Protein AF-A0A3N5EDP6-F1 (afdb_monomer)

pLDDT: mean 88.63, std 12.21, range [53.16, 98.19]

Sequence (52 aa):
ARYAGQRILVVNIDDYAYLVPFVEGEGEVFLKTIIPSRKATNIYLRRRRENG

Structure (mmCIF, N/CA/C/O backbone):
data_AF-A0A3N5EDP6-F1
#
_entry.id   AF-A0A3N5EDP6-F1
#
loop_
_atom_site.group_PDB
_atom_site.id
_atom_site.type_symbol
_atom_site.label_atom_id
_atom_site.label_alt_id
_atom_site.label_comp_id
_atom_site.label_asym_id
_atom_site.label_entity_id
_atom_site.label_seq_id
_atom_site.pdbx_PDB_ins_code
_atom_site.Cartn_x
_atom_site.Cartn_y
_atom_site.Cartn_z
_atom_site.occupancy
_atom_site.B_iso_or_equiv
_atom_site.auth_seq_id
_atom_site.auth_comp_id
_atom_site.auth_asym_id
_atom_site.auth_atom_id
_atom_site.pdbx_PDB_model_num
ATOM 1 N N . ALA A 1 1 ? 0.293 14.238 17.562 1.00 57.03 1 ALA A N 1
ATOM 2 C CA . ALA A 1 1 ? 1.011 13.184 16.810 1.00 57.03 1 ALA A CA 1
ATOM 3 C C . ALA A 1 1 ? 0.306 12.971 15.471 1.00 57.03 1 ALA A C 1
ATOM 5 O O . ALA A 1 1 ? -0.882 12.692 15.483 1.00 57.03 1 ALA A O 1
ATOM 6 N N . ARG A 1 2 ? 0.970 13.166 14.321 1.00 61.81 2 ARG A N 1
ATOM 7 C CA . ARG A 1 2 ? 0.282 13.281 13.012 1.00 61.81 2 ARG A CA 1
ATOM 8 C C . ARG A 1 2 ? -0.308 11.962 12.466 1.00 61.81 2 ARG A C 1
ATOM 10 O O . ARG A 1 2 ? -1.024 12.011 11.476 1.00 61.81 2 ARG A O 1
ATOM 17 N N . TYR A 1 3 ? -0.061 10.813 13.109 1.00 65.12 3 TYR A N 1
ATOM 18 C CA . TYR A 1 3 ? -0.489 9.484 12.630 1.00 65.12 3 TYR A CA 1
ATOM 19 C C . TYR A 1 3 ? -0.746 8.467 13.763 1.00 65.12 3 TYR A C 1
ATOM 21 O O . TYR A 1 3 ? -0.394 7.296 13.632 1.00 65.12 3 TYR A O 1
ATOM 29 N N . ALA A 1 4 ? -1.293 8.897 14.905 1.00 75.56 4 ALA A N 1
ATOM 30 C CA . ALA A 1 4 ? -1.609 7.961 15.989 1.00 75.56 4 ALA A CA 1
ATOM 31 C C . ALA A 1 4 ? -2.619 6.901 15.503 1.00 75.56 4 ALA A C 1
ATOM 33 O O . ALA A 1 4 ? -3.629 7.253 14.901 1.00 75.56 4 ALA A O 1
ATOM 34 N N . GLY A 1 5 ? -2.317 5.616 15.716 1.00 80.94 5 GLY A N 1
ATOM 35 C CA . GLY A 1 5 ? -3.195 4.502 15.330 1.00 80.94 5 GLY A CA 1
ATOM 36 C C . GLY A 1 5 ? -3.152 4.087 13.853 1.00 80.94 5 GLY A C 1
ATOM 37 O O . GLY A 1 5 ? -3.898 3.194 13.464 1.00 80.94 5 GLY A O 1
ATOM 38 N N . GLN A 1 6 ? -2.285 4.681 13.022 1.00 88.06 6 GLN A N 1
ATOM 39 C CA . GLN A 1 6 ? -2.171 4.270 11.620 1.00 88.06 6 GLN A CA 1
ATOM 40 C C . GLN A 1 6 ? -1.362 2.976 11.467 1.00 88.06 6 GLN A C 1
ATOM 42 O O . GLN A 1 6 ? -0.230 2.872 11.942 1.00 88.06 6 GLN A O 1
ATOM 47 N N . ARG A 1 7 ? -1.920 2.019 10.727 1.00 92.88 7 ARG A N 1
ATOM 48 C CA . ARG A 1 7 ? -1.288 0.756 10.320 1.00 92.88 7 ARG A CA 1
ATOM 49 C C . ARG A 1 7 ? -1.214 0.675 8.793 1.00 92.88 7 ARG A C 1
ATOM 51 O O . ARG A 1 7 ? -1.740 1.541 8.095 1.00 92.88 7 ARG A O 1
ATOM 58 N N . ILE A 1 8 ? -0.514 -0.327 8.261 1.00 94.94 8 ILE A N 1
ATOM 59 C CA . ILE A 1 8 ? -0.373 -0.553 6.814 1.00 94.94 8 ILE A CA 1
ATOM 60 C C . ILE A 1 8 ? -0.715 -2.010 6.500 1.00 94.94 8 ILE A C 1
ATOM 62 O O . ILE A 1 8 ? -0.108 -2.914 7.071 1.00 94.94 8 ILE A O 1
ATOM 66 N N . LEU A 1 9 ? -1.642 -2.231 5.568 1.00 95.56 9 LEU A N 1
ATOM 67 C CA . LEU A 1 9 ? -1.849 -3.531 4.927 1.00 95.56 9 LEU A CA 1
ATOM 68 C C . LEU A 1 9 ? -0.920 -3.662 3.721 1.00 95.56 9 LEU A C 1
ATOM 70 O O . LEU A 1 9 ? -0.730 -2.703 2.973 1.00 95.56 9 LEU A O 1
ATOM 74 N N . VAL A 1 10 ? -0.374 -4.859 3.510 1.00 96.38 10 VAL A N 1
ATOM 75 C CA . VAL A 1 10 ? 0.314 -5.225 2.267 1.00 96.38 10 VAL A CA 1
ATOM 76 C C . VAL A 1 10 ? -0.616 -6.143 1.486 1.00 96.38 10 VAL A C 1
ATOM 78 O O . VAL A 1 10 ? -0.869 -7.267 1.912 1.00 96.38 10 VAL A O 1
ATOM 81 N N . VAL A 1 11 ? -1.128 -5.662 0.359 1.00 96.25 11 VAL A N 1
ATOM 82 C CA . VAL A 1 11 ? -2.082 -6.392 -0.484 1.00 96.25 11 VAL A CA 1
ATOM 83 C C . VAL A 1 11 ? -1.381 -6.823 -1.767 1.00 96.25 11 VAL A C 1
ATOM 85 O O . VAL A 1 11 ? -0.720 -6.005 -2.407 1.00 96.25 11 VAL A O 1
ATOM 88 N N . ASN A 1 12 ? -1.496 -8.101 -2.130 1.00 96.38 12 ASN A N 1
ATOM 89 C CA . ASN A 1 12 ? -1.054 -8.596 -3.433 1.00 96.38 12 ASN A CA 1
ATOM 90 C C . ASN A 1 12 ? -2.181 -8.398 -4.452 1.00 96.38 12 ASN A C 1
ATOM 92 O O . ASN A 1 12 ? -3.260 -8.955 -4.260 1.00 96.38 12 ASN A O 1
ATOM 96 N N . ILE A 1 13 ? -1.921 -7.640 -5.514 1.00 96.00 13 ILE A N 1
ATOM 97 C CA . ILE A 1 13 ? -2.813 -7.505 -6.669 1.00 96.00 13 ILE A CA 1
ATOM 98 C C . ILE A 1 13 ? -1.957 -7.775 -7.903 1.00 96.00 13 ILE A C 1
ATOM 100 O O . ILE A 1 13 ? -0.964 -7.079 -8.110 1.00 96.00 13 ILE A O 1
ATOM 104 N N . ASP A 1 14 ? -2.306 -8.808 -8.671 1.00 95.44 14 ASP A N 1
ATOM 105 C CA . ASP A 1 14 ? -1.599 -9.223 -9.891 1.00 95.44 14 ASP A CA 1
ATOM 106 C C . ASP A 1 14 ? -0.067 -9.273 -9.733 1.00 95.44 14 ASP A C 1
ATOM 108 O O . ASP A 1 14 ? 0.695 -8.706 -10.515 1.00 95.44 14 ASP A O 1
ATOM 112 N N . ASP A 1 15 ? 0.395 -9.942 -8.673 1.00 94.19 15 ASP A N 1
ATOM 113 C CA . ASP A 1 15 ? 1.814 -10.129 -8.334 1.00 94.19 15 ASP A CA 1
ATOM 114 C C . ASP A 1 15 ? 2.600 -8.852 -8.026 1.00 94.19 15 ASP A C 1
ATOM 116 O O . ASP A 1 15 ? 3.840 -8.840 -7.991 1.00 94.19 15 ASP A O 1
ATOM 120 N N . TYR A 1 16 ? 1.884 -7.781 -7.707 1.00 97.25 16 TYR A N 1
ATOM 121 C CA . TYR A 1 16 ? 2.457 -6.533 -7.258 1.00 97.25 16 TYR A CA 1
ATOM 122 C C . TYR A 1 16 ? 1.908 -6.151 -5.883 1.00 97.25 16 TYR A C 1
ATOM 124 O O . TYR A 1 16 ? 0.710 -6.214 -5.615 1.00 97.25 16 TYR A O 1
ATOM 132 N N . ALA A 1 17 ? 2.801 -5.768 -4.970 1.00 98.12 17 ALA A N 1
ATOM 133 C CA . ALA A 1 17 ? 2.410 -5.392 -3.623 1.00 98.12 17 ALA A CA 1
ATOM 134 C C . ALA A 1 17 ? 1.994 -3.921 -3.560 1.00 98.12 17 ALA A C 1
ATOM 136 O O . ALA A 1 17 ? 2.734 -3.019 -3.974 1.00 98.12 17 ALA A O 1
ATOM 137 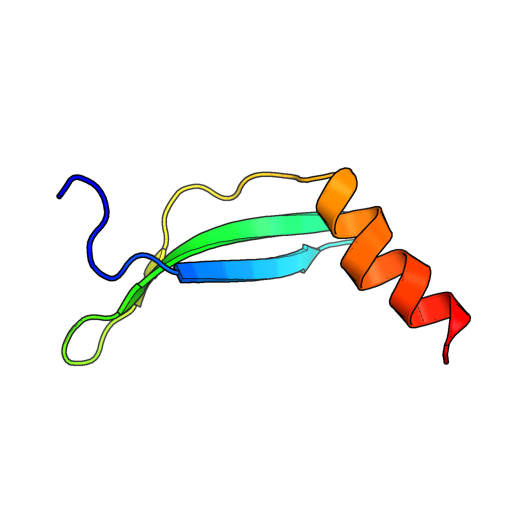N N . TYR A 1 18 ? 0.846 -3.687 -2.938 1.00 98.19 18 TYR A N 1
ATOM 138 C CA . TYR A 1 18 ? 0.306 -2.372 -2.634 1.00 98.19 18 TYR A CA 1
ATOM 139 C C . TYR A 1 18 ? 0.277 -2.177 -1.121 1.00 98.19 18 TYR A C 1
ATOM 141 O O . TYR A 1 18 ? -0.172 -3.045 -0.374 1.00 98.19 18 TYR A O 1
ATOM 149 N N . LEU A 1 19 ? 0.778 -1.031 -0.668 1.00 97.81 19 LEU A N 1
ATOM 150 C CA . LEU A 1 19 ? 0.689 -0.597 0.718 1.00 97.81 19 LEU A CA 1
ATOM 151 C C . LEU A 1 19 ? -0.593 0.207 0.888 1.00 97.81 19 LEU A C 1
ATOM 153 O O . LEU A 1 19 ? -0.788 1.202 0.192 1.00 97.81 19 LEU A O 1
ATOM 157 N N . VAL A 1 20 ? -1.445 -0.201 1.820 1.00 96.75 20 VAL A N 1
ATOM 158 C CA . VAL A 1 20 ? -2.708 0.480 2.106 1.00 96.75 20 VAL A CA 1
ATOM 159 C C . VAL A 1 20 ? -2.671 0.962 3.551 1.00 96.75 20 VAL A C 1
ATOM 161 O O . VAL A 1 20 ? -2.855 0.157 4.467 1.00 96.75 20 VAL A O 1
ATOM 164 N N . PRO A 1 21 ? -2.368 2.250 3.795 1.00 96.12 21 PRO A N 1
ATOM 165 C CA . PRO A 1 21 ? -2.466 2.812 5.129 1.00 96.12 21 PRO A CA 1
ATOM 166 C C . PRO A 1 21 ? -3.922 2.804 5.589 1.00 96.12 21 PRO A C 1
ATOM 168 O O . PRO 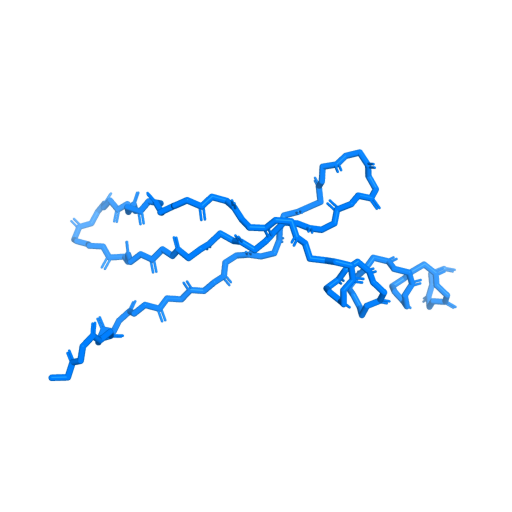A 1 21 ? -4.819 3.142 4.816 1.00 96.12 21 PRO A O 1
ATOM 171 N N . PHE A 1 22 ? -4.149 2.467 6.850 1.00 94.81 22 PHE A N 1
ATOM 172 C CA . PHE A 1 22 ? -5.485 2.439 7.427 1.00 94.81 22 PHE A CA 1
ATOM 173 C C . PHE A 1 22 ? -5.473 2.801 8.908 1.00 94.81 22 PHE A C 1
ATOM 175 O O . PHE A 1 22 ? -4.428 2.756 9.562 1.00 94.81 22 PHE A O 1
ATOM 182 N N . VAL A 1 23 ? -6.638 3.181 9.421 1.00 93.69 23 VAL A N 1
ATOM 183 C CA . VAL A 1 23 ? -6.883 3.401 10.850 1.00 93.69 23 VAL A CA 1
ATOM 184 C C . VAL A 1 23 ? -8.105 2.575 11.247 1.00 93.69 23 VAL A C 1
ATOM 186 O O . VAL A 1 23 ? -9.098 2.563 10.518 1.00 93.69 23 VAL A O 1
ATOM 189 N N . GLU 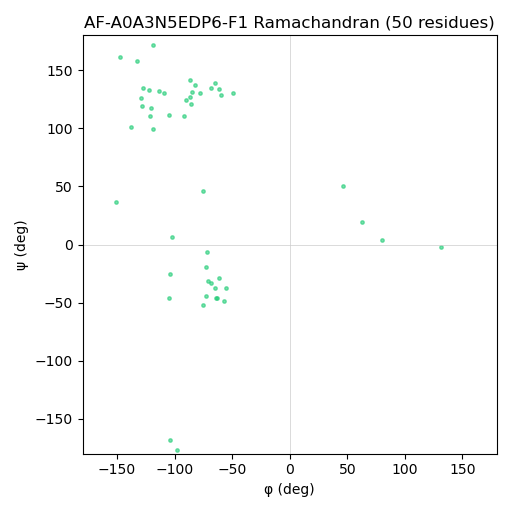A 1 24 ? -8.007 1.869 12.373 1.00 90.75 24 GLU A N 1
ATOM 190 C CA . GL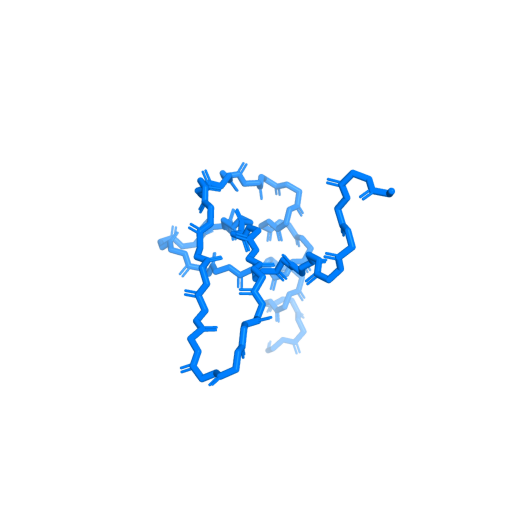U A 1 24 ? -9.118 1.133 12.994 1.00 90.75 24 GLU A CA 1
ATOM 191 C C . GLU A 1 24 ? -9.897 2.081 13.918 1.00 90.75 24 GLU A C 1
ATOM 193 O O . GLU A 1 24 ? -9.296 2.746 14.765 1.00 90.75 24 GLU A O 1
ATOM 198 N N . GLY A 1 25 ? -11.214 2.161 13.730 1.00 86.19 25 GLY A N 1
ATOM 199 C CA . GLY A 1 25 ? -12.158 2.829 14.629 1.00 86.19 25 GLY A CA 1
ATOM 200 C C . GLY A 1 25 ? -12.960 1.829 15.471 1.00 86.19 25 GLY A C 1
ATOM 201 O O . GLY A 1 25 ? -12.663 0.634 15.488 1.00 86.19 25 GLY A O 1
ATOM 202 N N . GLU A 1 26 ? -14.012 2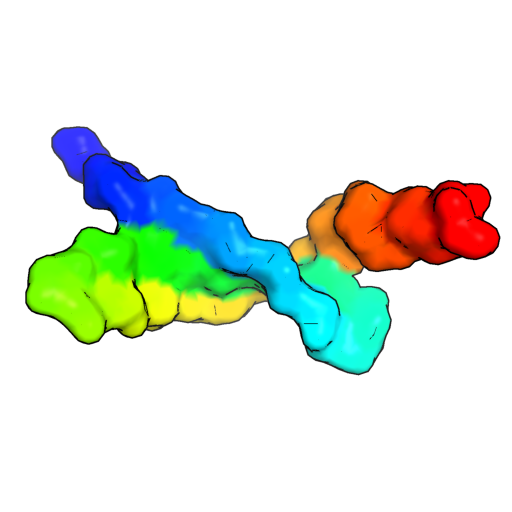.301 16.144 1.00 84.88 26 GLU A N 1
ATOM 203 C CA . GLU A 1 26 ? -14.897 1.502 17.019 1.00 84.88 26 GLU A CA 1
ATOM 204 C C . GLU A 1 26 ? -15.884 0.605 16.237 1.00 84.88 26 GLU A C 1
ATOM 206 O O . GLU A 1 26 ? -17.075 0.556 16.525 1.00 84.88 26 GLU A O 1
ATOM 211 N N . GLY A 1 27 ? -15.397 -0.102 15.215 1.00 90.25 27 GLY A N 1
ATOM 212 C CA . GLY A 1 27 ? -16.202 -1.010 14.386 1.00 90.25 27 GLY A CA 1
ATOM 213 C C . GLY A 1 27 ? -16.022 -0.829 12.881 1.00 90.25 27 GLY A C 1
ATOM 214 O O . GLY A 1 27 ? -16.599 -1.583 12.102 1.00 90.25 27 GLY A O 1
ATOM 215 N N . GLU A 1 28 ? -15.202 0.133 12.460 1.00 92.31 28 GLU A N 1
ATOM 216 C CA . GLU A 1 28 ? -14.923 0.399 11.051 1.00 92.31 28 GLU A CA 1
ATOM 217 C C . GLU A 1 28 ? -13.426 0.550 10.769 1.00 92.31 28 GLU A C 1
ATOM 219 O O . GLU A 1 28 ? -12.618 0.838 11.655 1.00 92.31 28 GLU A O 1
ATOM 224 N N . VAL A 1 29 ? -13.054 0.343 9.507 1.00 91.50 29 VAL A N 1
ATOM 225 C CA . VAL A 1 29 ? -11.685 0.513 9.019 1.00 91.50 29 VAL A CA 1
ATOM 226 C C . VAL A 1 29 ? -11.686 1.555 7.912 1.00 91.50 29 VAL A C 1
ATOM 228 O O . VAL A 1 29 ? -12.260 1.341 6.846 1.00 91.50 29 VAL A O 1
ATOM 231 N N . PHE A 1 30 ? -10.980 2.663 8.135 1.00 93.19 30 PHE A N 1
ATOM 232 C CA . PHE A 1 30 ? -10.781 3.678 7.104 1.00 93.19 30 PHE A CA 1
ATOM 233 C C . PHE A 1 30 ? -9.506 3.398 6.325 1.00 93.19 30 PHE A C 1
ATOM 235 O O . PHE A 1 30 ? -8.398 3.567 6.843 1.00 93.19 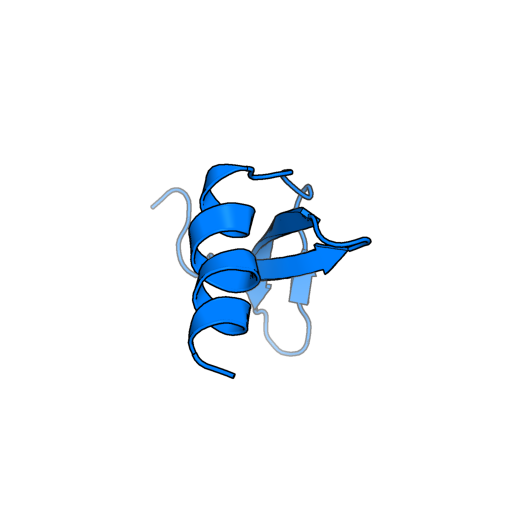30 PHE A O 1
ATOM 242 N N . LEU A 1 31 ? -9.665 3.008 5.061 1.00 94.44 31 LEU A N 1
ATOM 243 C CA . LEU A 1 31 ? -8.560 2.864 4.121 1.00 94.44 31 LEU A CA 1
ATOM 244 C C . LEU A 1 31 ? -8.202 4.218 3.511 1.00 94.44 31 LEU A C 1
ATOM 246 O O . LEU A 1 31 ? -9.066 4.999 3.113 1.00 94.44 31 LEU A O 1
ATOM 250 N N . LYS A 1 32 ? -6.904 4.480 3.410 1.00 92.00 32 LYS A N 1
ATOM 251 C CA . LYS A 1 32 ? -6.361 5.607 2.651 1.00 92.00 32 LYS A CA 1
ATOM 252 C C . LYS A 1 32 ? -5.909 5.136 1.270 1.00 92.00 32 LYS A C 1
ATOM 254 O O . LYS A 1 32 ? -6.065 3.975 0.898 1.00 92.00 32 LYS A O 1
ATOM 259 N N . THR A 1 33 ? -5.329 6.059 0.511 1.00 95.44 33 THR A N 1
ATOM 260 C CA . THR A 1 33 ? -4.793 5.817 -0.828 1.00 95.44 33 THR A CA 1
ATOM 261 C C . THR A 1 33 ? -3.883 4.589 -0.871 1.00 95.44 33 THR A C 1
ATOM 263 O O . THR A 1 33 ? -2.950 4.469 -0.075 1.00 95.44 33 THR A O 1
ATOM 266 N N . ILE A 1 34 ? -4.132 3.708 -1.840 1.00 95.69 34 ILE A N 1
ATOM 267 C CA . ILE A 1 34 ? -3.248 2.586 -2.157 1.00 95.69 34 ILE A CA 1
ATOM 268 C C . ILE A 1 34 ? -1.936 3.098 -2.761 1.00 95.69 34 ILE A C 1
ATOM 270 O O . ILE A 1 34 ? -1.934 3.965 -3.633 1.00 95.69 34 ILE A O 1
ATOM 274 N N . ILE A 1 35 ? -0.808 2.558 -2.306 1.00 97.69 35 ILE A N 1
ATOM 275 C CA . ILE A 1 35 ? 0.522 2.966 -2.766 1.00 97.69 35 ILE A CA 1
ATOM 276 C C . ILE A 1 35 ? 1.228 1.741 -3.358 1.00 97.69 35 ILE A C 1
ATOM 278 O O . ILE A 1 35 ? 1.602 0.838 -2.602 1.00 97.69 35 ILE A O 1
ATOM 282 N N . PRO A 1 36 ? 1.443 1.676 -4.685 1.00 97.69 36 PRO A N 1
ATOM 283 C CA . PRO A 1 36 ? 2.216 0.592 -5.283 1.00 97.69 36 PRO A CA 1
ATOM 284 C C . PRO A 1 36 ? 3.652 0.606 -4.739 1.00 97.69 36 PRO A C 1
ATOM 286 O O . PRO A 1 36 ? 4.296 1.654 -4.692 1.00 97.69 36 PRO A O 1
ATOM 289 N N . SER A 1 37 ? 4.191 -0.552 -4.344 1.00 97.94 37 SER A N 1
ATOM 290 C CA . SER A 1 37 ? 5.527 -0.632 -3.744 1.00 97.94 37 SER A CA 1
ATOM 291 C C . SER A 1 37 ? 6.345 -1.808 -4.265 1.00 97.94 37 SER A C 1
ATOM 293 O O . SER A 1 37 ? 6.264 -2.929 -3.766 1.00 97.94 37 SER A O 1
ATOM 295 N N . ARG A 1 38 ? 7.271 -1.516 -5.190 1.00 96.88 38 ARG A N 1
ATOM 296 C CA . ARG A 1 38 ? 8.262 -2.489 -5.688 1.00 96.88 38 ARG A CA 1
ATOM 297 C C . ARG A 1 38 ? 9.078 -3.122 -4.558 1.00 96.88 38 ARG A C 1
ATOM 299 O O . ARG A 1 38 ? 9.404 -4.306 -4.605 1.00 96.88 38 ARG A O 1
ATOM 306 N N . LYS A 1 39 ? 9.416 -2.332 -3.531 1.00 96.62 39 LYS A N 1
ATOM 307 C CA . LYS A 1 39 ? 10.156 -2.818 -2.358 1.00 96.62 39 LYS A CA 1
ATOM 308 C C . LYS A 1 39 ? 9.336 -3.861 -1.597 1.00 96.62 39 LYS A C 1
ATOM 310 O O . LYS A 1 39 ? 9.872 -4.914 -1.265 1.00 96.62 39 LYS A O 1
ATOM 315 N N . ALA A 1 40 ? 8.052 -3.589 -1.364 1.00 96.75 40 ALA A N 1
ATOM 316 C CA . ALA A 1 40 ? 7.156 -4.541 -0.719 1.00 96.75 40 ALA A CA 1
ATOM 317 C C . ALA A 1 40 ? 6.950 -5.796 -1.583 1.00 96.75 40 ALA A C 1
ATOM 319 O O . ALA A 1 40 ? 6.972 -6.896 -1.039 1.00 96.75 40 ALA A O 1
ATOM 320 N N . THR A 1 41 ? 6.867 -5.663 -2.912 1.00 97.31 41 THR A N 1
ATOM 321 C CA . THR A 1 41 ? 6.774 -6.807 -3.837 1.00 97.31 41 THR A CA 1
ATOM 322 C C . THR A 1 41 ? 7.955 -7.757 -3.650 1.00 97.31 41 THR A C 1
ATOM 324 O O . THR A 1 41 ? 7.773 -8.960 -3.472 1.00 97.31 41 THR A O 1
ATOM 327 N N . ASN A 1 42 ? 9.177 -7.222 -3.613 1.00 95.44 42 ASN A N 1
ATOM 328 C CA . ASN A 1 42 ? 10.375 -8.034 -3.408 1.00 95.44 42 ASN A CA 1
ATOM 329 C C . ASN A 1 42 ? 10.380 -8.729 -2.039 1.00 95.44 42 ASN A C 1
ATOM 331 O O . ASN A 1 42 ? 10.679 -9.917 -1.951 1.00 95.44 42 ASN A O 1
ATOM 335 N N . ILE A 1 43 ? 10.052 -7.992 -0.975 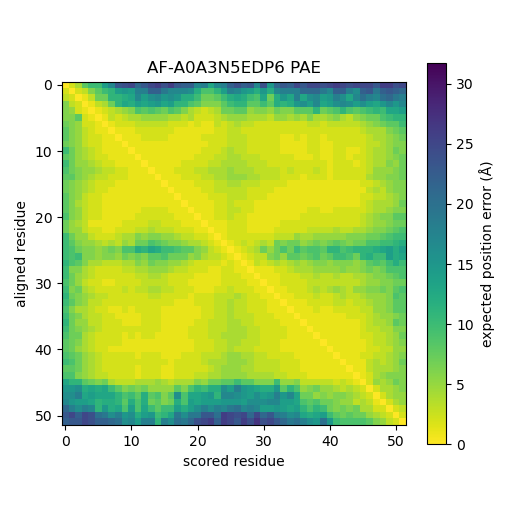1.00 95.00 43 ILE A N 1
ATOM 336 C CA . ILE A 1 43 ? 10.150 -8.494 0.401 1.00 95.00 43 ILE A CA 1
ATOM 337 C C . ILE A 1 43 ? 9.053 -9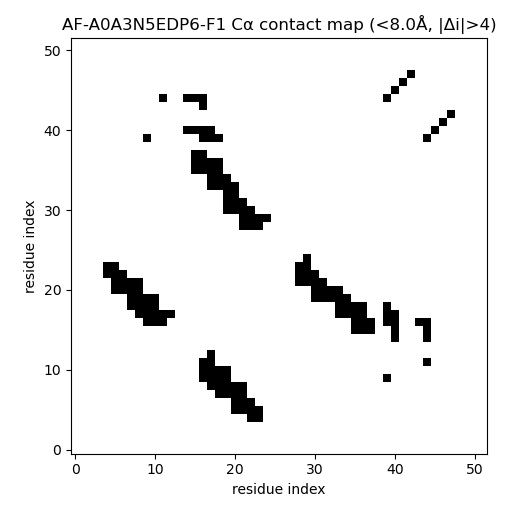.513 0.717 1.00 95.00 43 ILE A C 1
ATOM 339 O O . ILE A 1 43 ? 9.344 -10.530 1.336 1.00 95.00 43 ILE A O 1
ATOM 343 N N . TYR A 1 44 ? 7.809 -9.250 0.320 1.00 93.50 44 TYR A N 1
ATOM 344 C CA . TYR A 1 44 ? 6.653 -10.020 0.789 1.00 93.50 44 TYR A CA 1
ATOM 345 C C . TYR A 1 44 ? 6.103 -11.009 -0.233 1.00 93.50 44 TYR A C 1
ATOM 347 O O . TYR A 1 44 ? 5.479 -11.987 0.175 1.00 93.50 44 TYR A O 1
ATOM 355 N N . LEU A 1 45 ? 6.311 -10.776 -1.532 1.00 93.00 45 LEU A N 1
ATOM 356 C CA . LEU A 1 45 ? 5.785 -11.652 -2.584 1.00 93.00 45 LEU A CA 1
ATOM 357 C C . LEU A 1 45 ? 6.883 -12.525 -3.190 1.00 93.00 45 LEU A C 1
ATOM 359 O O . LEU A 1 45 ? 6.701 -13.732 -3.296 1.00 93.00 45 LEU A O 1
ATOM 363 N N . ARG A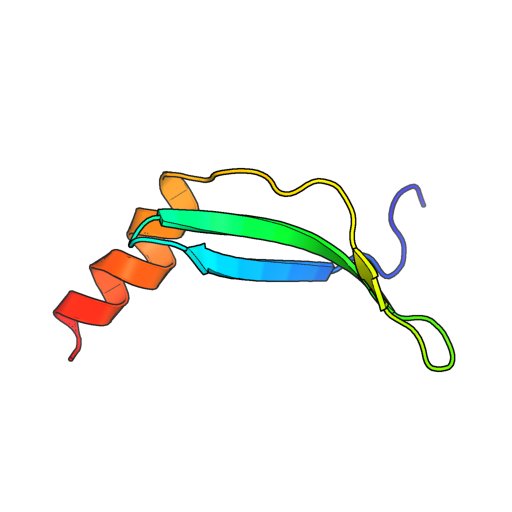 1 46 ? 8.047 -11.953 -3.525 1.00 88.62 46 ARG A N 1
ATOM 364 C CA . ARG A 1 46 ? 9.144 -12.716 -4.151 1.00 88.62 46 ARG A CA 1
ATOM 365 C C . ARG A 1 46 ? 9.887 -13.601 -3.155 1.00 88.62 46 ARG A C 1
ATOM 367 O O . ARG A 1 46 ? 9.930 -14.807 -3.354 1.00 88.62 46 ARG A O 1
ATOM 374 N N . ARG A 1 47 ? 10.346 -13.051 -2.025 1.00 77.50 47 ARG A N 1
ATOM 375 C CA . ARG A 1 47 ? 10.986 -13.870 -0.975 1.00 77.50 47 ARG A CA 1
ATOM 376 C C . ARG A 1 47 ? 10.058 -14.925 -0.377 1.00 77.50 47 ARG A C 1
ATOM 378 O O . ARG A 1 47 ? 10.526 -15.958 0.075 1.00 77.50 47 ARG A O 1
ATOM 385 N N . ARG A 1 48 ? 8.739 -14.692 -0.360 1.00 72.75 48 ARG A N 1
ATOM 386 C CA . ARG A 1 48 ? 7.788 -15.718 0.098 1.00 72.75 48 ARG A CA 1
ATOM 387 C C . ARG A 1 48 ? 7.722 -16.902 -0.877 1.00 72.75 48 ARG A C 1
ATOM 389 O O . ARG A 1 48 ? 7.550 -18.021 -0.421 1.00 72.75 48 ARG A O 1
ATOM 396 N N . ARG A 1 49 ? 7.890 -16.671 -2.184 1.00 68.56 49 ARG A N 1
ATOM 397 C CA . ARG A 1 49 ? 7.935 -17.735 -3.204 1.00 68.56 49 ARG A CA 1
ATOM 398 C C . ARG A 1 49 ? 9.209 -18.571 -3.147 1.00 68.56 49 ARG A C 1
ATOM 400 O O . ARG A 1 49 ? 9.157 -19.742 -3.470 1.00 68.56 49 ARG A O 1
ATOM 407 N N . GLU A 1 50 ? 10.329 -17.985 -2.736 1.00 64.62 50 GLU A N 1
ATOM 408 C CA . GLU A 1 50 ? 11.611 -18.699 -2.601 1.00 64.62 50 GLU A CA 1
ATOM 409 C C . GLU A 1 50 ? 11.638 -19.663 -1.400 1.00 64.62 50 GLU A C 1
ATOM 411 O O . GLU A 1 50 ? 12.461 -20.570 -1.361 1.00 64.62 50 GLU A O 1
ATOM 416 N N . ASN A 1 51 ? 10.737 -19.471 -0.431 1.00 59.72 51 ASN A N 1
ATOM 417 C CA . ASN A 1 51 ? 10.629 -20.287 0.781 1.00 59.72 51 ASN A CA 1
ATOM 418 C C . ASN A 1 51 ? 9.467 -21.303 0.733 1.00 59.72 51 ASN A C 1
ATOM 420 O O . ASN A 1 51 ? 9.147 -21.884 1.771 1.00 59.72 51 ASN A O 1
ATOM 424 N N . GLY A 1 52 ? 8.785 -21.435 -0.410 1.00 53.16 52 GLY A N 1
ATOM 425 C CA . GLY A 1 52 ? 7.601 -22.282 -0.598 1.00 53.16 52 GLY A CA 1
ATOM 426 C C . GLY A 1 52 ? 7.846 -23.453 -1.533 1.00 53.16 52 GLY A C 1
ATOM 427 O O . GLY A 1 52 ? 8.779 -23.360 -2.359 1.00 53.16 52 GLY A O 1
#

Radius of gyration: 13.09 Å; Cα contacts (8 Å, |Δi|>4): 79; chains: 1; bounding box: 28×36×27 Å

Nearest PDB structures (foldseek):
  6uz7-assembly1_AD  TM=6.616E-01  e=7.838E-01  Kluyveromyces lactis
  6th6-assembly1_BQ  TM=5.874E-01  e=1.084E+00  Thermococcus kodakarensis KOD1
  5jcs-assembly1_D  TM=5.796E-01  e=1.820E+00  Saccharomyces cerevisiae S288C
  5e6f-assembly1_B  TM=5.135E-01  e=2.516E+00  Canarypox virus
  6m62-assembly1_D  TM=5.269E-01  e=2.210E+00  Saccharomyces cerevisiae S288C

Foldseek 3Di:
DVQPQKDWDWDDDPLWTWTWIWHDDPPDIDTDDIHTDPPCSCVPPVVVVVVD

Secondary structure (DSSP, 8-state):
-TTTTEEEEEEEETTEEEEEEEEE-SS-EEE---EE-HHHIIIIIIHHHHT-

Solvent-accessible surface area (backbone atoms only — not comparable to full-atom values): 3195 Å² total; per-residue (Å²): 123,101,61,77,74,60,46,72,46,80,44,78,54,97,89,38,24,26,39,30,40,30,36,75,58,103,84,52,74,51,76,51,76,74,39,83,30,74,67,51,20,49,64,64,54,50,53,49,56,76,75,104

Mean predicted aligned error: 5.2 Å